Protein AF-A0A2J4XXP1-F1 (afdb_monomer_lite)

Organism: NCBI:txid1134687

Sequence (69 aa):
MNQQFTFTIKRTLFDENYNPSENTRITTNFANLARGENRQENLRNTLVMIDNRFNTLAHWDNPKGDRYA

pLDDT: mean 86.99, std 10.7, range [44.34, 96.38]

Secondary structure (DSSP, 8-state):
--------------STT----TTS-TTSHHHHHT-STTHHHHHHHHHHHHHHHHHHH-TTT-TTS-S--

Foldseek 3Di:
DDDDDDDDDDDDDQALPDADDPPPDPPPVLNVCCDDPCNSVSSVVVQVVVLQVVLVVPVPPNVPSRPGD

Structure (mmCIF, N/CA/C/O backbone):
data_AF-A0A2J4XXP1-F1
#
_entry.id   AF-A0A2J4XXP1-F1
#
loop_
_atom_site.group_PDB
_atom_site.id
_atom_site.type_symbol
_atom_site.label_atom_id
_atom_site.label_alt_id
_atom_site.label_comp_id
_atom_site.label_asym_id
_atom_site.label_entity_id
_atom_site.label_seq_id
_atom_site.pdbx_PDB_ins_code
_atom_site.Cartn_x
_atom_site.Cartn_y
_atom_site.Cartn_z
_atom_site.occupancy
_atom_site.B_iso_or_equiv
_atom_site.auth_seq_id
_atom_site.auth_comp_id
_atom_site.auth_asym_id
_atom_site.auth_atom_id
_atom_site.pdbx_PDB_model_num
ATOM 1 N N . MET A 1 1 ? -27.234 -24.624 20.304 1.00 44.34 1 MET A N 1
ATOM 2 C CA . MET A 1 1 ? -27.614 -23.412 19.541 1.00 44.34 1 MET A CA 1
ATOM 3 C C . MET A 1 1 ? -26.338 -22.774 19.018 1.00 44.34 1 MET A C 1
ATOM 5 O O . MET A 1 1 ? -25.526 -22.358 19.831 1.00 44.34 1 MET A O 1
ATOM 9 N N . ASN A 1 2 ? -26.121 -22.763 17.700 1.00 61.78 2 ASN A N 1
ATOM 10 C CA . ASN A 1 2 ? -24.973 -22.079 17.097 1.00 61.78 2 ASN A CA 1
ATOM 11 C C . ASN A 1 2 ? -25.281 -20.582 17.025 1.00 61.78 2 ASN A C 1
ATOM 13 O O . ASN A 1 2 ? -26.195 -20.180 16.307 1.00 61.78 2 ASN A O 1
ATOM 17 N N . GLN A 1 3 ? -24.540 -19.763 17.769 1.00 66.19 3 GLN A N 1
ATOM 18 C CA . GLN A 1 3 ? -24.549 -18.318 17.565 1.00 66.19 3 GLN A CA 1
ATOM 19 C C . GLN A 1 3 ? -23.794 -18.036 16.263 1.00 66.19 3 GLN A C 1
ATOM 21 O O . GLN A 1 3 ? -22.569 -18.126 16.219 1.00 66.19 3 GLN A O 1
ATOM 26 N N . GLN A 1 4 ? -24.520 -17.763 15.177 1.00 75.31 4 GLN A N 1
ATOM 27 C CA . GLN A 1 4 ? -23.898 -17.257 13.957 1.00 75.31 4 GLN A CA 1
ATOM 28 C C . GLN A 1 4 ? -23.309 -15.881 14.268 1.00 75.31 4 GLN A C 1
ATOM 30 O O . GLN A 1 4 ? -24.035 -14.948 14.604 1.00 75.31 4 GLN A O 1
ATOM 35 N N . PHE A 1 5 ? -21.987 -15.764 14.195 1.00 79.69 5 PHE A N 1
ATOM 36 C CA . PHE A 1 5 ? -21.322 -14.475 14.302 1.00 79.69 5 PHE A CA 1
ATOM 37 C C . PHE A 1 5 ? -21.710 -13.616 13.099 1.00 79.69 5 PHE A C 1
ATOM 39 O O . PHE A 1 5 ? -21.336 -13.915 11.965 1.00 79.69 5 PHE A O 1
ATOM 46 N N . THR A 1 6 ? -22.449 -12.538 13.346 1.00 86.06 6 THR A N 1
ATOM 47 C CA . THR A 1 6 ? -22.711 -11.512 12.337 1.00 86.06 6 THR A CA 1
ATOM 48 C C . THR A 1 6 ? -21.495 -10.599 12.248 1.00 86.06 6 THR A C 1
ATOM 50 O O . THR A 1 6 ? -21.081 -10.010 13.246 1.00 86.06 6 THR A O 1
ATOM 53 N N . PHE A 1 7 ? -20.922 -10.462 11.055 1.00 82.88 7 PHE A N 1
ATOM 54 C CA . PHE A 1 7 ? -19.842 -9.518 10.787 1.00 82.88 7 PHE A CA 1
ATOM 55 C C . PHE A 1 7 ? -20.164 -8.669 9.559 1.00 82.88 7 PHE A C 1
ATOM 57 O O . PHE A 1 7 ? -20.890 -9.090 8.660 1.00 82.88 7 PHE A O 1
ATOM 64 N N . THR A 1 8 ? -19.575 -7.476 9.513 1.00 85.75 8 THR A N 1
ATOM 65 C CA . THR A 1 8 ? -19.698 -6.541 8.393 1.00 85.75 8 THR A CA 1
ATOM 66 C C . THR A 1 8 ? -18.311 -6.231 7.859 1.00 85.75 8 THR A C 1
ATOM 68 O O . THR A 1 8 ? -17.421 -5.850 8.618 1.00 85.75 8 THR A O 1
ATOM 71 N N . ILE A 1 9 ? -18.128 -6.359 6.546 1.00 86.56 9 ILE A N 1
ATOM 72 C CA . ILE A 1 9 ? -16.886 -5.976 5.872 1.00 86.56 9 ILE A CA 1
ATOM 73 C C . ILE A 1 9 ? -17.032 -4.540 5.376 1.00 86.56 9 ILE A C 1
ATOM 75 O O . ILE A 1 9 ? -17.956 -4.226 4.628 1.00 86.56 9 ILE A O 1
ATOM 79 N N . LYS A 1 10 ? -16.092 -3.676 5.760 1.00 84.50 10 LYS A N 1
ATOM 80 C CA . LYS A 1 10 ? -15.921 -2.344 5.171 1.00 84.50 10 LYS A CA 1
ATOM 81 C C . LYS A 1 10 ? -14.678 -2.352 4.292 1.00 84.50 10 LYS A C 1
ATOM 83 O O . LYS A 1 10 ? -13.684 -2.985 4.637 1.00 84.50 10 LYS A O 1
ATOM 88 N N . ARG A 1 11 ? -14.743 -1.658 3.158 1.00 87.38 11 ARG A N 1
ATOM 89 C CA . ARG A 1 11 ? -13.614 -1.478 2.243 1.00 87.38 11 ARG A CA 1
ATOM 90 C C . ARG A 1 11 ? -13.345 0.009 2.097 1.00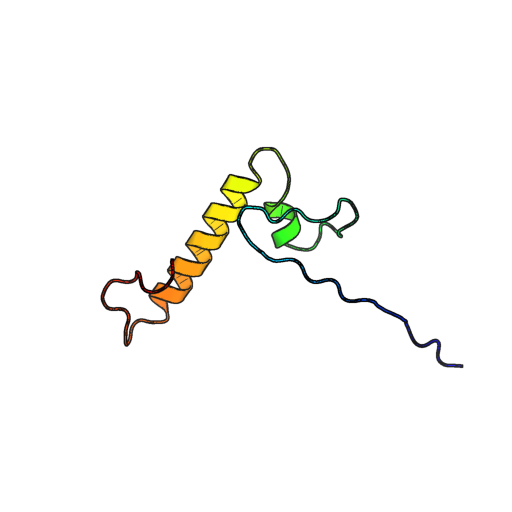 87.38 11 ARG A C 1
ATOM 92 O O . ARG A 1 11 ? -14.279 0.795 1.973 1.00 87.38 11 ARG A O 1
ATOM 99 N N . THR A 1 12 ? -12.076 0.363 2.106 1.00 87.31 12 THR A N 1
ATOM 100 C CA . THR A 1 12 ? -11.579 1.718 1.875 1.00 87.31 12 THR A CA 1
ATOM 101 C C . THR A 1 12 ? -10.423 1.609 0.902 1.00 87.31 12 THR A C 1
ATOM 103 O O . THR A 1 12 ? -9.658 0.644 0.978 1.00 87.31 12 THR A O 1
ATOM 106 N N . LEU A 1 13 ? -10.309 2.569 -0.012 1.00 90.94 13 LEU A N 1
ATOM 107 C CA . LEU A 1 13 ? -9.173 2.618 -0.919 1.00 90.94 13 LEU A CA 1
ATOM 108 C C . LEU A 1 13 ? -7.886 2.819 -0.111 1.00 90.94 13 LEU A C 1
ATOM 110 O O . LEU A 1 13 ? -7.875 3.562 0.871 1.00 90.94 13 LEU A O 1
ATOM 114 N N . PHE A 1 14 ? -6.827 2.119 -0.507 1.00 90.12 14 PHE A N 1
ATOM 115 C CA . PHE A 1 14 ? -5.496 2.322 0.043 1.00 90.12 14 PHE A CA 1
ATOM 116 C C . PHE A 1 14 ? -4.714 3.225 -0.913 1.00 90.12 14 PHE A C 1
ATOM 118 O O . PHE A 1 14 ? -4.144 2.749 -1.889 1.00 90.12 14 PHE A O 1
ATOM 125 N N . ASP A 1 15 ? -4.757 4.529 -0.650 1.00 93.56 15 ASP A N 1
ATOM 126 C CA . ASP A 1 15 ? -4.055 5.578 -1.392 1.00 93.56 15 ASP A CA 1
ATOM 127 C C . ASP A 1 15 ? -3.315 6.525 -0.420 1.00 93.56 15 ASP A C 1
ATOM 129 O O . ASP A 1 15 ? -3.272 6.295 0.791 1.00 93.56 15 ASP A O 1
ATOM 133 N N . GLU A 1 16 ? -2.733 7.615 -0.924 1.00 93.81 16 GLU A N 1
ATOM 134 C CA . GLU A 1 16 ? -2.052 8.624 -0.092 1.00 93.81 16 GLU A CA 1
ATOM 135 C C . GLU A 1 16 ? -2.977 9.340 0.918 1.00 93.81 16 GLU A C 1
ATOM 137 O O . GLU A 1 16 ? -2.523 9.935 1.905 1.00 93.81 16 GLU A O 1
ATOM 142 N N . ASN A 1 17 ? -4.289 9.254 0.715 1.00 93.50 17 ASN A N 1
ATOM 143 C CA . ASN A 1 17 ? -5.322 9.822 1.572 1.00 93.50 17 ASN A CA 1
ATOM 144 C C . ASN A 1 17 ? -5.934 8.780 2.511 1.00 93.50 17 ASN A C 1
ATOM 146 O O . ASN A 1 17 ? -6.793 9.131 3.325 1.00 93.50 17 ASN A O 1
ATOM 150 N N . TYR A 1 18 ? -5.452 7.534 2.469 1.00 91.88 18 TYR A N 1
ATOM 151 C CA . TYR A 1 18 ? -5.895 6.487 3.370 1.00 91.88 18 TYR A CA 1
ATOM 152 C C . TYR A 1 18 ? -5.742 6.940 4.824 1.00 91.88 18 TYR A C 1
ATOM 154 O O . TYR A 1 18 ? -4.661 7.310 5.294 1.00 91.88 18 TYR A O 1
ATOM 162 N N . ASN A 1 19 ? -6.867 6.926 5.530 1.00 89.44 19 ASN A N 1
ATOM 163 C CA . ASN A 1 19 ? -6.957 7.308 6.924 1.00 89.44 19 ASN A CA 1
ATOM 164 C C . ASN A 1 19 ? -7.863 6.300 7.646 1.00 89.44 19 ASN A C 1
ATOM 166 O O . ASN A 1 19 ? -9.086 6.336 7.468 1.00 89.44 19 ASN A O 1
ATOM 170 N N . PRO A 1 20 ? -7.295 5.348 8.403 1.00 86.88 20 PRO A N 1
ATOM 171 C CA . PRO A 1 20 ? -8.087 4.365 9.123 1.00 86.88 20 PRO A CA 1
ATOM 172 C C . PRO A 1 20 ? -8.933 5.050 10.204 1.00 86.88 20 PRO A C 1
ATOM 174 O O . PRO A 1 20 ? -8.510 6.022 10.822 1.00 86.88 20 PRO A O 1
ATOM 177 N N . SER A 1 21 ? -10.114 4.497 10.498 1.00 84.25 21 SER A N 1
ATOM 178 C CA . SER A 1 21 ? -10.904 4.931 11.662 1.00 84.25 21 SER A CA 1
ATOM 179 C C . SER A 1 21 ? -10.077 4.795 12.946 1.00 84.25 21 SER A C 1
ATOM 181 O O . SER A 1 21 ? -9.313 3.835 13.076 1.00 84.25 21 SER A O 1
ATOM 183 N N . GLU A 1 22 ? -10.274 5.692 13.915 1.00 80.31 22 GLU A N 1
ATOM 184 C CA . GLU A 1 22 ? -9.597 5.659 15.223 1.00 80.31 22 GLU A CA 1
ATOM 185 C C . GLU A 1 22 ? -9.708 4.288 15.909 1.00 80.31 22 GLU A C 1
ATOM 187 O O . GLU A 1 22 ? -8.728 3.779 16.448 1.00 80.31 22 GLU A O 1
ATOM 192 N N . ASN A 1 23 ? -10.863 3.632 15.762 1.00 80.19 23 ASN A N 1
ATOM 193 C CA . ASN A 1 23 ? -11.162 2.323 16.350 1.00 80.19 23 ASN A CA 1
ATOM 194 C C . ASN A 1 23 ? -10.574 1.139 15.556 1.00 80.19 23 ASN A C 1
ATOM 196 O O . ASN A 1 23 ? -10.763 -0.022 15.929 1.00 80.19 23 ASN A O 1
ATOM 200 N N . THR A 1 24 ? -9.876 1.396 14.444 1.00 76.44 24 THR A N 1
ATOM 201 C CA . THR A 1 24 ? -9.212 0.351 13.656 1.00 76.44 24 THR A CA 1
ATOM 202 C C . THR A 1 24 ? -8.054 -0.216 14.461 1.00 76.44 24 THR A C 1
ATOM 204 O O . THR A 1 24 ? -7.093 0.491 14.792 1.00 76.44 24 THR A O 1
ATOM 207 N N . ARG A 1 25 ? -8.137 -1.518 14.754 1.00 75.06 25 ARG A N 1
ATOM 208 C CA . ARG A 1 25 ? -7.136 -2.239 15.537 1.00 75.06 25 ARG A CA 1
ATOM 209 C C . ARG A 1 25 ? -5.745 -2.058 14.914 1.00 75.06 25 ARG A C 1
ATOM 211 O O . ARG A 1 25 ? -5.488 -2.445 13.774 1.00 75.06 25 ARG A O 1
ATOM 218 N N . ILE A 1 26 ? -4.860 -1.471 15.716 1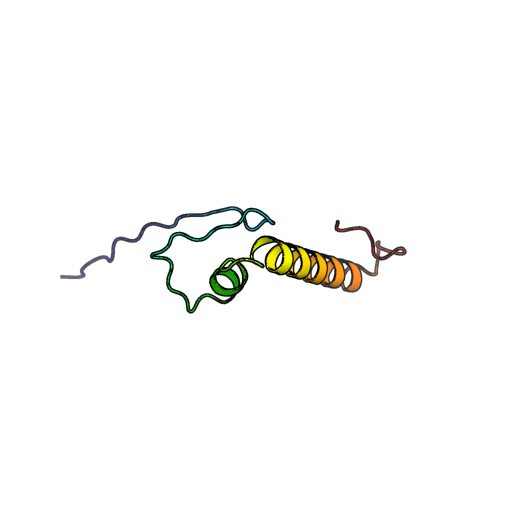.00 62.28 26 ILE A N 1
ATOM 219 C CA . ILE A 1 26 ? -3.514 -0.976 15.375 1.00 62.28 26 ILE A CA 1
ATOM 220 C C . ILE A 1 26 ? -2.574 -2.096 14.895 1.00 62.28 26 ILE A C 1
ATOM 222 O O . ILE A 1 26 ? -1.589 -1.857 14.212 1.00 62.28 26 ILE A O 1
ATOM 226 N N . THR A 1 27 ? -2.899 -3.357 15.172 1.00 59.28 27 THR A N 1
ATOM 227 C CA . THR A 1 27 ? -2.087 -4.512 14.759 1.00 59.28 27 THR A CA 1
ATOM 228 C C . THR A 1 27 ? -2.140 -4.809 13.255 1.00 59.28 27 THR A C 1
ATOM 230 O O . THR A 1 27 ? -1.609 -5.826 12.824 1.00 59.28 27 THR A O 1
ATOM 233 N N . THR A 1 28 ? -2.783 -3.962 12.447 1.00 66.12 28 THR A N 1
ATOM 234 C CA . THR A 1 28 ? -2.775 -4.088 10.984 1.00 66.12 28 THR A CA 1
ATOM 235 C C . THR A 1 28 ? -1.699 -3.163 10.417 1.00 66.12 28 THR A C 1
ATOM 237 O O . THR A 1 28 ? -1.849 -1.947 10.493 1.00 66.12 28 THR A O 1
ATOM 240 N N . ASN A 1 29 ? -0.624 -3.723 9.849 1.00 67.00 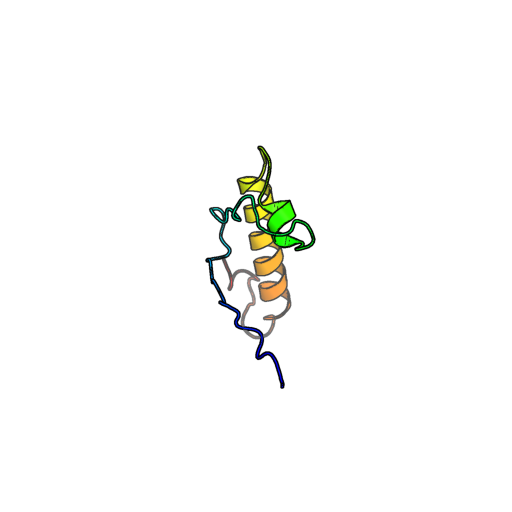29 ASN A N 1
ATOM 241 C CA . ASN A 1 29 ? 0.594 -2.998 9.441 1.00 67.00 29 ASN A CA 1
ATOM 242 C C . ASN A 1 29 ? 0.336 -1.691 8.659 1.00 67.00 29 ASN A C 1
ATOM 244 O O . ASN A 1 29 ? 0.962 -0.675 8.945 1.00 67.00 29 ASN A O 1
ATOM 248 N N . PHE A 1 30 ? -0.636 -1.670 7.740 1.00 76.62 30 PHE A N 1
ATOM 249 C CA . PHE A 1 30 ? -0.968 -0.469 6.958 1.00 76.62 30 PHE A CA 1
ATOM 250 C C . PHE A 1 30 ? -1.654 0.640 7.765 1.00 76.62 30 PHE A C 1
ATOM 252 O O . PHE A 1 30 ? -1.482 1.817 7.462 1.00 76.62 30 PHE A O 1
ATOM 259 N N . ALA A 1 31 ? -2.399 0.297 8.820 1.00 79.94 31 ALA A N 1
ATOM 260 C CA . ALA A 1 31 ? -3.007 1.293 9.700 1.00 79.94 31 ALA A CA 1
ATOM 261 C C . ALA A 1 31 ? -1.958 2.039 10.546 1.00 79.94 31 ALA A C 1
ATOM 263 O O . ALA A 1 31 ? -2.227 3.149 10.994 1.00 79.94 31 ALA A O 1
ATOM 264 N N . ASN A 1 32 ? -0.768 1.458 10.745 1.00 83.62 32 ASN A N 1
ATOM 265 C CA . ASN A 1 32 ? 0.337 2.120 11.446 1.00 83.62 32 ASN A CA 1
ATOM 266 C C . ASN A 1 32 ? 1.058 3.131 10.562 1.00 83.62 32 ASN A C 1
ATOM 268 O O . ASN A 1 32 ? 1.393 4.212 11.032 1.00 83.62 32 ASN A O 1
ATOM 272 N N . LEU A 1 33 ? 1.231 2.812 9.278 1.00 86.25 33 LEU A N 1
ATOM 273 C CA . LEU A 1 33 ? 1.792 3.742 8.291 1.00 86.25 33 LEU A CA 1
ATOM 274 C C . LEU A 1 33 ? 0.900 4.978 8.114 1.00 86.25 33 LEU A C 1
ATOM 276 O O . LEU A 1 33 ? 1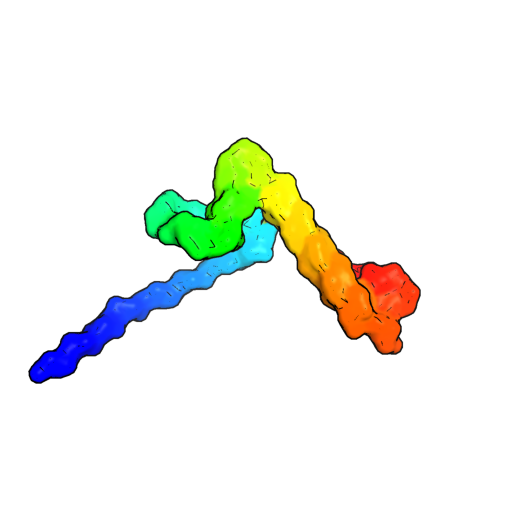.389 6.074 7.861 1.00 86.25 33 LEU A O 1
ATOM 280 N N . ALA A 1 34 ? -0.409 4.795 8.299 1.00 88.19 34 ALA A N 1
ATOM 281 C CA . ALA A 1 34 ? -1.435 5.796 8.064 1.00 88.19 34 ALA A CA 1
ATOM 282 C C . ALA A 1 34 ? -1.763 6.695 9.282 1.00 88.19 34 ALA A C 1
ATOM 284 O O . ALA A 1 34 ? -2.865 7.242 9.352 1.00 88.19 34 ALA A O 1
ATOM 285 N N . ARG A 1 35 ? -0.845 6.865 10.245 1.00 85.25 35 ARG A N 1
ATOM 286 C CA . ARG A 1 35 ? -1.034 7.724 11.433 1.00 85.25 35 ARG A CA 1
ATOM 287 C C . ARG A 1 35 ? 0.132 8.694 11.646 1.00 85.25 35 ARG A C 1
ATOM 289 O O . ARG A 1 35 ? 1.234 8.468 11.160 1.00 85.25 35 ARG A O 1
ATOM 296 N N . GLY A 1 36 ? -0.123 9.741 12.432 1.00 88.00 36 GLY A N 1
ATOM 297 C CA . GLY A 1 36 ? 0.862 10.767 12.782 1.00 88.00 36 GLY A CA 1
ATOM 298 C C . GLY A 1 36 ? 1.052 11.827 11.697 1.00 88.00 36 GLY A C 1
ATOM 299 O O . GLY A 1 36 ? 0.413 11.788 10.647 1.00 88.00 36 GLY A O 1
ATOM 300 N N . GLU A 1 37 ? 1.933 12.786 11.966 1.00 91.50 37 GLU A N 1
ATOM 301 C CA . GLU A 1 37 ? 2.173 13.941 11.087 1.00 91.50 37 GLU A CA 1
ATOM 302 C C . GLU A 1 37 ? 2.733 13.523 9.716 1.00 91.50 37 GLU A C 1
ATOM 304 O O . GLU A 1 37 ? 2.327 14.062 8.691 1.00 91.50 37 GLU A O 1
ATOM 309 N N . ASN A 1 38 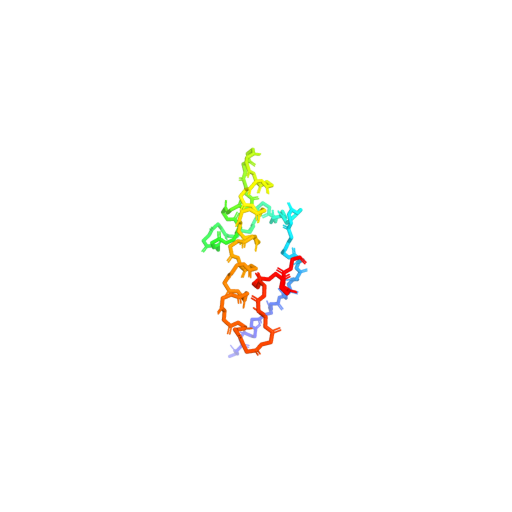? 3.552 12.466 9.673 1.00 93.31 38 ASN A N 1
ATOM 310 C CA . ASN A 1 38 ? 4.163 11.946 8.441 1.00 93.31 38 ASN A CA 1
ATOM 311 C C . ASN A 1 38 ? 3.279 10.932 7.692 1.00 93.31 38 ASN A C 1
ATOM 313 O O . ASN A 1 38 ? 3.765 10.193 6.834 1.00 93.31 38 ASN A O 1
ATOM 317 N N . ARG A 1 39 ? 1.975 10.868 8.001 1.00 92.94 39 ARG A N 1
ATOM 318 C CA . ARG A 1 39 ? 1.022 9.920 7.395 1.00 92.94 39 ARG A CA 1
ATOM 319 C C . ARG A 1 39 ? 1.133 9.873 5.869 1.00 92.94 39 ARG A C 1
ATOM 321 O O . ARG A 1 39 ? 1.273 8.800 5.292 1.00 92.94 39 ARG A O 1
ATOM 328 N N . GLN A 1 40 ? 1.018 11.027 5.214 1.00 94.94 40 GLN A N 1
ATOM 329 C CA . GLN A 1 40 ? 0.951 11.092 3.752 1.00 94.94 40 GLN A CA 1
ATOM 330 C C . GLN A 1 40 ? 2.275 10.668 3.108 1.00 94.94 40 GLN A C 1
ATOM 332 O O . GLN A 1 40 ? 2.271 9.948 2.113 1.00 94.94 40 GLN A O 1
ATOM 337 N N . GLU A 1 41 ? 3.404 11.058 3.701 1.00 95.94 41 GLU A N 1
ATOM 338 C CA . GLU A 1 41 ? 4.734 10.655 3.242 1.00 95.94 41 GLU A CA 1
ATOM 339 C C . GLU A 1 41 ? 4.936 9.139 3.362 1.00 95.94 41 GLU A C 1
ATOM 341 O O . GLU A 1 41 ? 5.322 8.488 2.392 1.00 95.94 41 GLU A O 1
ATOM 346 N N . ASN A 1 42 ? 4.584 8.551 4.508 1.00 94.56 42 ASN A N 1
ATOM 347 C CA . ASN A 1 42 ? 4.660 7.104 4.717 1.00 94.56 42 ASN A CA 1
ATOM 348 C C . ASN A 1 42 ? 3.837 6.331 3.678 1.00 94.56 42 ASN A C 1
ATOM 350 O O . ASN A 1 42 ? 4.298 5.322 3.136 1.00 94.56 42 ASN A O 1
ATOM 354 N N . LEU A 1 43 ? 2.620 6.804 3.391 1.00 94.81 43 LEU A N 1
ATOM 355 C CA . LEU A 1 43 ? 1.739 6.179 2.405 1.00 94.81 43 LEU A CA 1
ATOM 356 C C . LEU A 1 43 ? 2.308 6.296 0.989 1.00 94.81 43 LEU A C 1
ATOM 358 O O . LEU A 1 43 ? 2.377 5.286 0.294 1.00 94.81 43 LEU A O 1
ATOM 362 N N . ARG A 1 44 ? 2.798 7.475 0.589 1.00 95.94 44 ARG A N 1
ATOM 363 C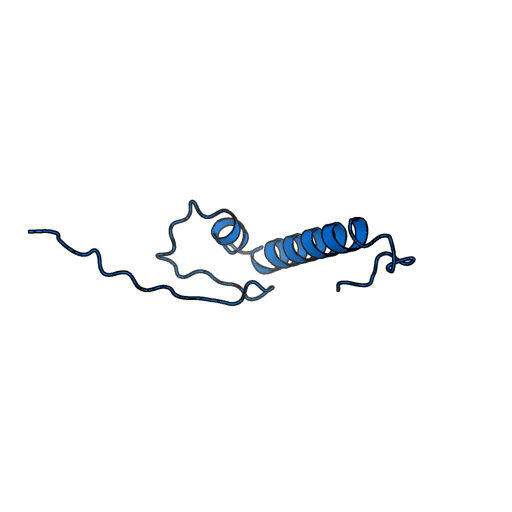 CA . ARG A 1 44 ? 3.455 7.678 -0.715 1.00 95.94 44 ARG A CA 1
ATOM 364 C C . ARG A 1 44 ? 4.664 6.772 -0.894 1.00 95.94 44 ARG A C 1
ATOM 366 O O . ARG A 1 44 ? 4.749 6.064 -1.891 1.00 95.94 44 ARG A O 1
ATOM 373 N N . ASN A 1 45 ? 5.552 6.726 0.097 1.00 95.81 45 ASN A N 1
ATOM 374 C CA . ASN A 1 45 ? 6.735 5.867 0.059 1.00 95.81 45 ASN A CA 1
ATOM 375 C C . ASN A 1 45 ? 6.353 4.384 -0.061 1.00 95.81 45 ASN A C 1
ATOM 377 O O . ASN A 1 45 ? 7.008 3.621 -0.771 1.00 95.81 45 ASN A O 1
ATOM 381 N N . THR A 1 46 ? 5.264 3.979 0.595 1.00 94.81 46 THR A N 1
ATOM 382 C CA . THR A 1 46 ? 4.749 2.606 0.516 1.00 94.81 46 THR A CA 1
ATOM 383 C C . THR A 1 46 ? 4.192 2.286 -0.867 1.00 94.81 46 THR A C 1
ATOM 385 O O . THR A 1 46 ? 4.490 1.218 -1.396 1.00 94.81 46 THR A O 1
ATOM 388 N N . LEU A 1 47 ? 3.412 3.193 -1.460 1.00 95.12 47 LEU A N 1
ATOM 389 C CA . LEU A 1 47 ? 2.874 3.025 -2.813 1.00 95.12 47 LEU A CA 1
ATOM 390 C C . LEU A 1 47 ? 4.011 2.937 -3.840 1.00 95.12 47 LEU A C 1
ATOM 392 O O . LEU A 1 47 ? 4.079 1.959 -4.574 1.00 95.12 47 LEU A O 1
ATOM 396 N N . VAL A 1 48 ? 5.000 3.832 -3.760 1.00 96.38 48 VAL A N 1
ATOM 397 C CA . VAL A 1 48 ? 6.201 3.786 -4.613 1.00 96.38 48 VAL A CA 1
ATOM 398 C C . VAL A 1 48 ? 6.965 2.467 -4.456 1.00 96.38 48 VAL A C 1
ATOM 400 O O . VAL A 1 48 ? 7.406 1.876 -5.439 1.00 96.38 48 VAL A O 1
ATOM 403 N N . MET A 1 49 ? 7.123 1.956 -3.230 1.00 96.06 49 MET A N 1
ATOM 404 C CA . MET A 1 49 ? 7.752 0.650 -3.000 1.00 96.06 49 MET A CA 1
ATOM 405 C C . MET A 1 49 ? 6.966 -0.491 -3.667 1.00 96.06 49 MET A C 1
ATOM 407 O O . MET A 1 49 ? 7.576 -1.420 -4.207 1.00 96.06 49 MET A O 1
ATOM 411 N N . ILE A 1 50 ? 5.632 -0.431 -3.631 1.00 95.12 50 ILE A N 1
ATOM 412 C CA . ILE A 1 50 ? 4.753 -1.401 -4.291 1.00 95.12 50 ILE A CA 1
ATOM 413 C C . ILE A 1 50 ? 4.936 -1.320 -5.811 1.00 95.12 50 ILE A C 1
ATOM 415 O O . ILE A 1 50 ? 5.228 -2.348 -6.429 1.00 95.12 50 ILE A O 1
ATOM 419 N N . ASP A 1 51 ? 4.859 -0.124 -6.392 1.00 95.88 51 ASP A N 1
ATOM 420 C CA . ASP A 1 51 ? 5.024 0.099 -7.833 1.00 95.88 51 ASP A CA 1
ATOM 421 C C . ASP A 1 51 ? 6.390 -0.386 -8.317 1.00 95.88 51 ASP A C 1
ATOM 423 O O . ASP A 1 51 ? 6.482 -1.169 -9.262 1.00 95.88 51 ASP A O 1
ATOM 427 N N . ASN A 1 52 ? 7.459 -0.045 -7.593 1.00 95.94 52 ASN A N 1
ATOM 428 C CA . ASN A 1 52 ? 8.811 -0.527 -7.877 1.00 95.94 52 ASN A CA 1
ATOM 429 C C . ASN A 1 52 ? 8.893 -2.059 -7.872 1.00 95.94 52 ASN A C 1
ATOM 431 O O . ASN A 1 52 ? 9.549 -2.660 -8.733 1.00 95.94 52 ASN A O 1
ATOM 435 N N . ARG A 1 53 ? 8.218 -2.722 -6.922 1.00 96.19 53 ARG A N 1
ATOM 436 C CA . ARG A 1 53 ? 8.203 -4.187 -6.857 1.00 96.19 53 ARG A CA 1
ATOM 437 C C . ARG A 1 53 ? 7.449 -4.787 -8.039 1.00 96.19 53 ARG A C 1
ATOM 439 O O . ARG A 1 53 ? 7.937 -5.761 -8.615 1.00 96.19 53 ARG A O 1
ATOM 446 N N . PHE A 1 54 ? 6.307 -4.222 -8.418 1.00 96.25 54 PHE A N 1
ATOM 447 C CA . PHE A 1 54 ? 5.564 -4.664 -9.598 1.00 96.25 54 PHE A CA 1
ATOM 448 C C . PHE A 1 54 ? 6.366 -4.460 -10.879 1.00 96.25 54 PHE A C 1
ATOM 450 O O . PHE A 1 54 ? 6.484 -5.389 -11.679 1.00 96.25 54 PHE A O 1
ATOM 457 N N . ASN A 1 55 ? 6.990 -3.295 -11.032 1.00 96.31 55 ASN A N 1
ATOM 458 C CA . ASN A 1 55 ? 7.839 -2.988 -12.172 1.00 96.31 55 ASN A CA 1
ATOM 459 C C . ASN A 1 55 ? 9.011 -3.970 -12.298 1.00 96.31 55 ASN A C 1
ATOM 461 O O . ASN A 1 55 ? 9.278 -4.453 -13.397 1.00 96.31 55 ASN A O 1
ATOM 465 N N . THR A 1 56 ? 9.636 -4.338 -11.174 1.00 94.62 56 THR A N 1
ATOM 466 C CA . THR A 1 56 ? 10.707 -5.350 -11.122 1.00 94.62 56 THR A CA 1
ATOM 467 C C . THR A 1 56 ? 10.222 -6.736 -11.559 1.00 94.62 56 THR A C 1
ATOM 469 O O . THR A 1 56 ? 10.941 -7.461 -12.242 1.00 94.62 56 THR A O 1
ATOM 472 N N . LEU A 1 57 ? 9.010 -7.135 -11.157 1.00 95.81 57 LEU A N 1
ATOM 473 C CA . LEU A 1 57 ? 8.458 -8.454 -11.486 1.00 95.81 57 LEU A CA 1
ATOM 474 C C . LEU A 1 57 ? 7.943 -8.532 -12.933 1.00 95.81 57 LEU A C 1
ATOM 476 O O . LEU A 1 57 ? 7.977 -9.602 -13.535 1.00 95.81 57 LEU A O 1
ATOM 480 N N . ALA A 1 58 ? 7.503 -7.415 -13.514 1.00 93.94 58 ALA A N 1
ATOM 481 C CA . ALA A 1 58 ? 6.958 -7.339 -14.870 1.00 93.94 58 ALA A CA 1
ATOM 482 C C . ALA A 1 58 ? 8.036 -7.204 -15.967 1.00 93.94 58 ALA A C 1
ATOM 484 O O . ALA A 1 58 ? 7.830 -6.524 -16.962 1.00 93.94 58 ALA A O 1
ATOM 485 N N . HIS A 1 59 ? 9.193 -7.852 -15.825 1.00 87.50 59 HIS A N 1
ATOM 486 C CA . HIS A 1 59 ? 10.351 -7.633 -16.707 1.00 87.50 59 HIS A CA 1
ATOM 487 C C . HIS A 1 59 ? 10.118 -7.953 -18.201 1.00 87.50 59 HIS A C 1
ATOM 489 O O . HIS A 1 59 ? 10.895 -7.522 -19.048 1.00 87.50 59 HIS A O 1
ATOM 495 N N . TRP A 1 60 ? 9.101 -8.751 -18.543 1.00 92.12 60 TRP A N 1
ATOM 496 C CA . TRP A 1 60 ? 8.882 -9.272 -19.898 1.00 92.12 60 TRP A CA 1
ATOM 497 C C . TRP A 1 60 ? 8.296 -8.236 -20.869 1.00 92.12 60 TRP A C 1
ATOM 499 O O . TRP A 1 60 ? 8.573 -8.304 -22.063 1.00 92.12 60 TRP A O 1
ATOM 509 N N . ASP A 1 61 ? 7.532 -7.265 -20.368 1.00 91.50 61 ASP A N 1
ATOM 510 C CA . ASP A 1 61 ? 6.914 -6.186 -21.148 1.00 91.50 61 ASP A CA 1
ATOM 511 C C . ASP A 1 61 ? 7.101 -4.801 -20.505 1.00 91.50 61 ASP A C 1
ATOM 513 O O . ASP A 1 61 ? 6.369 -3.854 -20.805 1.00 91.50 61 ASP A O 1
ATOM 517 N N . ASN A 1 62 ? 8.111 -4.676 -19.640 1.00 95.88 62 ASN A N 1
ATOM 518 C CA . ASN A 1 62 ? 8.453 -3.446 -18.930 1.00 95.88 62 ASN A CA 1
ATOM 519 C C . ASN A 1 62 ? 9.947 -3.092 -19.065 1.00 95.88 62 ASN A C 1
ATOM 521 O O . ASN A 1 62 ? 10.674 -3.067 -18.071 1.00 95.88 62 ASN A O 1
ATOM 525 N N . PRO A 1 63 ? 10.441 -2.811 -20.284 1.00 92.75 63 PRO A N 1
ATOM 526 C CA . PRO A 1 63 ? 11.862 -2.544 -20.517 1.00 92.75 63 PRO A CA 1
ATOM 527 C C . PRO A 1 63 ? 12.383 -1.290 -19.795 1.00 92.75 63 PRO A C 1
ATOM 529 O O . PRO A 1 63 ? 13.586 -1.164 -19.587 1.00 92.75 63 PRO A O 1
ATOM 532 N N . LYS A 1 64 ? 11.494 -0.361 -19.429 1.00 93.94 64 LYS A N 1
ATOM 533 C CA . LYS A 1 64 ? 11.828 0.885 -18.725 1.00 93.94 64 LYS A CA 1
ATOM 534 C C . LYS A 1 64 ? 11.609 0.816 -17.213 1.00 93.94 64 LYS A C 1
ATOM 536 O O . LYS A 1 64 ? 12.077 1.700 -16.505 1.00 93.94 64 LYS A O 1
ATOM 541 N N . GLY A 1 65 ? 10.941 -0.224 -16.712 1.00 92.94 65 GLY A N 1
ATOM 542 C CA . GLY A 1 65 ? 10.657 -0.355 -15.285 1.00 92.94 65 GLY A CA 1
ATOM 543 C C . GLY A 1 65 ? 9.644 0.666 -14.752 1.00 92.94 65 GLY A C 1
ATOM 544 O O . GLY A 1 65 ? 9.652 0.922 -13.555 1.00 92.94 65 GLY A O 1
ATOM 545 N N . ASP A 1 66 ? 8.804 1.251 -15.607 1.00 94.44 66 ASP A N 1
ATOM 546 C CA . ASP A 1 66 ? 7.908 2.376 -15.290 1.00 94.44 66 ASP A CA 1
ATOM 547 C C . ASP A 1 66 ? 6.435 2.114 -15.658 1.00 94.44 66 ASP A C 1
ATOM 549 O O . ASP A 1 66 ? 5.608 3.021 -15.639 1.00 94.44 66 ASP A O 1
ATOM 553 N N . ARG A 1 67 ? 6.084 0.864 -15.983 1.00 94.12 67 ARG A N 1
ATOM 554 C CA . ARG A 1 67 ? 4.719 0.454 -16.344 1.00 94.12 67 ARG A CA 1
ATOM 555 C C . ARG A 1 67 ? 3.668 0.755 -15.268 1.00 94.12 67 ARG A C 1
ATOM 557 O O . ARG A 1 67 ? 2.524 1.035 -15.619 1.00 94.12 67 ARG A O 1
ATOM 564 N N . TYR A 1 68 ? 4.025 0.627 -13.992 1.00 92.75 68 TYR A N 1
ATOM 565 C CA . TYR A 1 68 ? 3.155 0.940 -12.854 1.00 92.75 68 TYR A CA 1
ATOM 566 C C . TYR A 1 68 ? 3.626 2.246 -12.203 1.00 92.75 68 TYR A C 1
ATOM 568 O O . TYR A 1 68 ? 4.793 2.317 -11.807 1.00 92.75 68 TYR A O 1
ATOM 576 N N . ALA A 1 69 ? 2.743 3.252 -12.146 1.00 85.75 69 ALA A N 1
ATOM 577 C CA . ALA A 1 69 ? 2.946 4.575 -11.547 1.00 85.75 69 ALA A CA 1
ATOM 578 C C . ALA A 1 69 ? 1.600 5.280 -11.296 1.00 85.75 69 ALA A C 1
ATOM 580 O O . ALA A 1 69 ? 0.639 4.988 -12.051 1.00 85.75 69 ALA A O 1
#

InterPro domains:
  IPR015004 MesX [PF08908] (1-69)

Radius of gyration: 17.12 Å; chains: 1; bounding box: 40×37×41 Å